Protein AF-A0A7K3IZE4-F1 (afdb_monomer_lite)

Secondary structure (DSSP, 8-state):
---SS------SSHHHHHHHHTTSS--------HHHHHHHHHT--S---TT--S-HHHHHHHHHHHHHT--------

Sequence (77 aa):
AVVGGIDVYGMETLADVVGFFNGMKKFDPVKVDLLDLFNSEANKYEVDFSDVRGQENVKRALEVAAAGHHNLIMVGP

Structure (mmCIF, N/CA/C/O backbone):
data_AF-A0A7K3IZE4-F1
#
_entry.id   AF-A0A7K3IZE4-F1
#
loop_
_atom_site.group_PDB
_atom_site.id
_atom_site.type_symbol
_atom_site.label_atom_id
_atom_site.label_alt_id
_atom_site.label_comp_id
_atom_site.label_asym_id
_atom_site.label_entity_id
_atom_site.label_seq_id
_atom_site.pdbx_PDB_ins_code
_atom_site.Cartn_x
_atom_site.Cartn_y
_atom_site.Cartn_z
_atom_site.occupancy
_atom_site.B_iso_or_equiv
_atom_site.auth_seq_id
_atom_site.auth_comp_id
_atom_site.auth_asym_id
_atom_site.auth_atom_id
_atom_site.pdbx_PDB_model_num
ATOM 1 N N . ALA A 1 1 ? -1.522 3.339 10.198 1.00 49.41 1 ALA A N 1
ATOM 2 C CA . ALA A 1 1 ? -0.669 4.280 10.955 1.00 49.41 1 ALA A CA 1
ATOM 3 C C . ALA A 1 1 ? 0.788 3.900 10.712 1.00 49.41 1 ALA A C 1
ATOM 5 O O . ALA A 1 1 ? 1.095 2.724 10.806 1.00 49.41 1 ALA A O 1
ATOM 6 N N . VAL A 1 2 ? 1.659 4.850 10.359 1.00 51.00 2 VAL A N 1
ATOM 7 C CA . VAL A 1 2 ? 3.090 4.617 10.030 1.00 51.00 2 VAL A CA 1
ATOM 8 C C . VAL A 1 2 ? 3.980 4.860 11.268 1.00 51.00 2 VAL A C 1
ATOM 10 O O . VAL A 1 2 ? 5.129 5.266 11.173 1.00 51.00 2 VAL A O 1
ATOM 13 N N . VAL A 1 3 ? 3.429 4.670 12.470 1.00 54.75 3 VAL A N 1
ATOM 14 C CA . VAL A 1 3 ? 4.117 4.898 13.749 1.00 54.75 3 VAL A CA 1
ATOM 15 C C . VAL A 1 3 ? 3.933 3.646 14.599 1.00 54.75 3 VAL A C 1
ATOM 17 O O . VAL A 1 3 ? 2.801 3.245 14.864 1.00 54.75 3 VAL A O 1
ATOM 20 N N . GLY A 1 4 ? 5.039 3.000 14.970 1.00 62.44 4 GLY A N 1
ATOM 21 C CA . GLY A 1 4 ? 5.029 1.831 15.849 1.00 62.44 4 GLY A CA 1
ATOM 22 C C . GLY A 1 4 ? 4.785 2.211 17.313 1.00 62.44 4 GLY A C 1
ATOM 23 O O . GLY A 1 4 ? 5.089 3.328 17.726 1.00 62.44 4 GLY A O 1
ATOM 24 N N . GLY A 1 5 ? 4.259 1.269 18.100 1.00 69.94 5 GLY A N 1
ATOM 25 C CA . GLY A 1 5 ? 4.085 1.426 19.552 1.00 69.94 5 GLY A CA 1
ATOM 26 C C . GLY A 1 5 ? 2.785 2.104 19.996 1.00 69.94 5 GLY A C 1
AT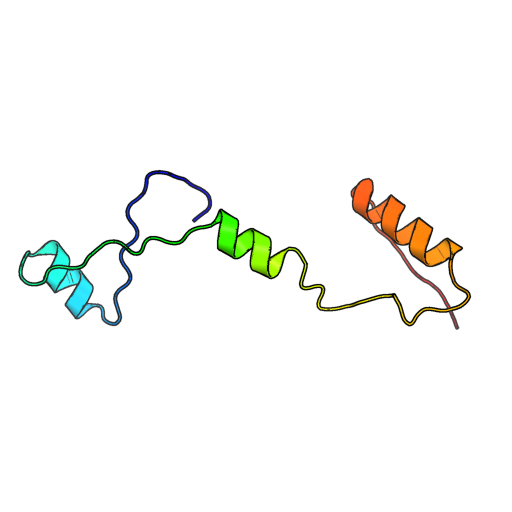OM 27 O O . GLY A 1 5 ? 2.702 2.549 21.136 1.00 69.94 5 GLY A O 1
ATOM 28 N N . ILE A 1 6 ? 1.785 2.194 19.116 1.00 79.44 6 ILE A N 1
ATOM 29 C CA . ILE A 1 6 ? 0.459 2.727 19.445 1.00 79.44 6 ILE A CA 1
ATOM 30 C C . ILE A 1 6 ? -0.553 1.585 19.389 1.00 79.44 6 ILE A C 1
ATOM 32 O O . ILE A 1 6 ? -0.632 0.875 18.385 1.00 79.44 6 ILE A O 1
ATOM 36 N N . ASP A 1 7 ? -1.350 1.443 20.444 1.00 84.75 7 ASP A N 1
ATOM 37 C CA . ASP A 1 7 ? -2.490 0.533 20.456 1.00 84.75 7 ASP A CA 1
ATOM 38 C C . ASP A 1 7 ? -3.637 1.125 19.627 1.00 84.75 7 ASP A C 1
ATOM 40 O O . ASP A 1 7 ? -4.133 2.220 19.906 1.00 84.75 7 ASP A O 1
ATOM 44 N N . VAL A 1 8 ? -4.062 0.404 18.589 1.00 86.06 8 VAL A N 1
ATOM 45 C CA . VAL A 1 8 ? -5.161 0.812 17.705 1.00 86.06 8 VAL A CA 1
ATOM 46 C C . VAL A 1 8 ? -6.409 0.020 18.067 1.00 86.06 8 VAL A C 1
ATOM 48 O O . VAL A 1 8 ? -6.381 -1.203 18.058 1.00 86.06 8 VAL A O 1
ATOM 51 N N . TYR A 1 9 ? -7.523 0.698 18.330 1.00 89.12 9 TYR A N 1
ATOM 52 C CA . TYR A 1 9 ? -8.800 0.059 18.654 1.00 89.12 9 TYR A CA 1
ATOM 53 C C . TYR A 1 9 ? -9.825 0.371 17.562 1.00 89.12 9 TYR A C 1
ATOM 55 O O . TYR A 1 9 ? -10.163 1.533 17.338 1.00 89.12 9 TYR A O 1
ATOM 63 N N . GLY A 1 10 ? -10.304 -0.661 16.865 1.00 87.31 10 GLY A N 1
ATOM 64 C CA . GLY A 1 10 ? -11.390 -0.537 15.892 1.00 87.31 10 GLY A CA 1
ATOM 65 C C . GLY A 1 10 ? -12.751 -0.601 16.584 1.00 87.31 10 GLY A C 1
ATOM 66 O O . GLY A 1 10 ? -12.956 -1.454 17.441 1.00 87.31 10 GLY A O 1
ATOM 67 N N . MET A 1 11 ? -13.671 0.295 16.219 1.00 91.44 11 MET A N 1
ATOM 68 C CA . MET A 1 11 ? -15.021 0.383 16.790 1.00 91.44 11 MET A CA 1
ATOM 69 C C . MET A 1 11 ? -16.039 0.538 15.659 1.00 91.44 11 MET A C 1
ATOM 71 O O . MET A 1 11 ? -15.797 1.303 14.727 1.00 91.44 11 MET A O 1
ATOM 75 N N . GLU A 1 12 ? -17.175 -0.155 15.743 1.00 91.12 12 GLU A N 1
ATOM 76 C CA . GLU A 1 12 ? -18.235 -0.064 14.727 1.00 91.12 12 GLU A CA 1
ATOM 77 C C . GLU A 1 12 ? -19.130 1.162 14.934 1.00 91.12 12 GLU A C 1
ATOM 79 O O . GLU A 1 12 ? -19.585 1.775 13.969 1.00 91.12 12 GLU A O 1
ATOM 84 N N . THR A 1 13 ? -19.377 1.547 16.192 1.00 94.50 13 THR A N 1
ATOM 85 C CA . THR A 1 13 ? -20.280 2.654 16.527 1.00 94.50 13 THR A CA 1
ATOM 86 C C . THR A 1 13 ? -19.674 3.630 17.529 1.00 94.50 13 THR A C 1
ATOM 88 O O . THR A 1 13 ? -18.807 3.290 18.334 1.00 94.50 13 THR A O 1
ATOM 91 N N . LEU A 1 14 ? -20.184 4.866 17.549 1.00 93.12 14 LEU A N 1
ATOM 92 C CA . LEU A 1 14 ? -19.777 5.858 18.550 1.00 93.12 14 LEU A CA 1
ATOM 93 C C . LEU A 1 14 ? -20.126 5.413 19.982 1.00 93.12 14 LEU A C 1
ATOM 95 O O . LEU A 1 14 ? -19.404 5.734 20.924 1.00 93.12 14 LEU A O 1
ATOM 99 N N . ALA A 1 15 ? -21.207 4.647 20.155 1.00 93.56 15 ALA A N 1
ATOM 100 C CA . ALA A 1 15 ? -21.587 4.100 21.454 1.00 93.56 15 ALA A CA 1
ATOM 101 C C . ALA A 1 15 ? -20.525 3.132 22.003 1.00 93.56 15 ALA A C 1
ATOM 103 O O . ALA A 1 15 ? -20.292 3.108 23.211 1.00 93.56 15 ALA A O 1
ATOM 104 N N . ASP A 1 16 ? -19.843 2.385 21.130 1.00 92.75 16 ASP A N 1
ATOM 105 C CA . ASP A 1 16 ? -18.747 1.493 21.517 1.00 92.75 16 ASP A CA 1
ATOM 106 C C . ASP A 1 16 ? -17.527 2.271 22.011 1.00 92.75 16 ASP A C 1
ATOM 108 O O . ASP A 1 16 ? -16.953 1.912 23.039 1.00 92.75 16 ASP A O 1
ATOM 112 N N . VAL A 1 17 ? -17.214 3.402 21.369 1.00 92.50 17 VAL A N 1
ATOM 113 C CA . VAL A 1 17 ? -16.162 4.327 21.821 1.00 92.50 17 VAL A CA 1
ATOM 114 C C . VAL A 1 17 ? -16.477 4.848 23.226 1.00 92.50 17 VAL A C 1
ATOM 116 O O . VAL A 1 17 ? -15.640 4.779 24.127 1.00 92.50 17 VAL A O 1
ATOM 119 N N . VAL A 1 18 ? -17.704 5.328 23.445 1.00 93.88 18 VAL A N 1
ATOM 120 C CA . VAL A 1 18 ? -18.143 5.833 24.757 1.00 93.88 18 VAL A CA 1
ATOM 121 C C . VAL A 1 18 ? -18.138 4.717 25.809 1.00 93.88 18 VAL A C 1
ATOM 123 O O . VAL A 1 18 ? -17.739 4.942 26.952 1.00 93.88 18 VAL A O 1
ATOM 126 N N . GLY A 1 19 ? -18.552 3.503 25.438 1.00 93.62 19 GLY A N 1
ATOM 127 C CA . GLY A 1 19 ? -18.529 2.331 26.311 1.00 93.62 19 GLY A CA 1
ATOM 128 C C . GLY A 1 19 ? -17.117 1.907 26.717 1.00 93.62 19 GLY A C 1
ATOM 129 O O . GLY A 1 19 ? -16.905 1.545 27.875 1.00 93.62 19 GLY A O 1
ATOM 130 N N . PHE A 1 20 ? -16.160 2.001 25.795 1.00 93.56 20 PHE A N 1
ATOM 131 C CA . PHE A 1 20 ? -14.749 1.720 26.041 1.00 93.56 20 PHE A CA 1
ATOM 132 C C . PHE A 1 20 ? -14.131 2.715 27.030 1.00 93.56 20 PHE A C 1
ATOM 134 O O . PHE A 1 20 ? -13.580 2.301 28.050 1.00 93.56 20 PHE A O 1
ATOM 141 N N . PHE A 1 21 ? -14.297 4.022 26.798 1.00 92.44 21 PHE A N 1
ATOM 142 C CA . PHE A 1 21 ? -13.737 5.051 27.687 1.00 92.44 21 PHE A CA 1
ATOM 143 C C . PHE A 1 21 ? -14.351 5.043 29.091 1.00 92.44 21 PHE A C 1
ATOM 145 O O . PHE A 1 21 ? -13.669 5.370 30.059 1.00 92.44 21 PHE A O 1
ATOM 152 N N . ASN A 1 22 ? -15.613 4.631 29.217 1.00 93.75 22 ASN A N 1
ATOM 153 C CA . ASN A 1 22 ? -16.293 4.516 30.508 1.00 93.75 22 ASN A CA 1
ATOM 154 C C . ASN A 1 22 ? -16.081 3.156 31.203 1.00 93.75 22 ASN A C 1
ATOM 156 O O . ASN A 1 22 ? -16.701 2.900 32.234 1.00 93.75 22 ASN A O 1
ATOM 160 N N . GLY A 1 23 ? -15.259 2.257 30.645 1.00 89.12 23 GLY A N 1
ATOM 161 C CA . GLY A 1 23 ? -14.989 0.936 31.228 1.00 89.12 23 GLY A CA 1
ATOM 162 C C . GLY A 1 23 ? -16.185 -0.026 31.218 1.00 89.12 23 GLY A C 1
ATOM 163 O O . GLY A 1 23 ? -16.152 -1.058 31.885 1.00 89.12 23 GLY A O 1
ATOM 164 N N . MET A 1 24 ? -17.240 0.296 30.465 1.00 86.94 24 MET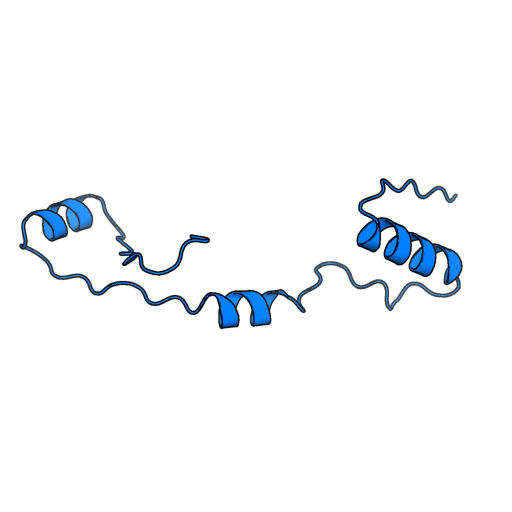 A N 1
ATOM 165 C CA . MET A 1 24 ? -18.453 -0.520 30.348 1.00 86.94 24 MET A CA 1
ATOM 166 C C . MET A 1 24 ? -18.291 -1.666 29.344 1.00 86.94 24 MET A C 1
ATOM 168 O O . MET A 1 24 ? -18.988 -2.675 29.436 1.00 86.94 24 MET A O 1
ATOM 172 N N . LYS A 1 25 ? -17.372 -1.519 28.385 1.00 82.81 25 LYS A N 1
ATOM 173 C CA . LYS A 1 25 ? -17.014 -2.546 27.403 1.00 82.81 25 LYS A CA 1
ATOM 174 C C . LYS A 1 25 ? -15.498 -2.643 27.274 1.00 82.81 25 LYS A C 1
ATOM 176 O O . LYS A 1 25 ? -14.805 -1.629 27.282 1.00 82.81 25 LYS A O 1
ATOM 181 N N . LYS A 1 26 ? -14.991 -3.869 27.132 1.00 84.94 26 LYS A N 1
ATOM 182 C CA . LYS A 1 26 ? -13.583 -4.133 26.826 1.00 84.94 26 LYS A CA 1
ATOM 183 C C . LYS A 1 26 ? -13.421 -4.351 25.331 1.00 84.94 26 LYS A C 1
ATOM 185 O O . LYS A 1 26 ? -14.208 -5.076 24.732 1.00 84.94 26 LYS A O 1
ATOM 190 N N . PHE A 1 27 ? -12.385 -3.741 24.779 1.00 87.56 27 PHE A N 1
ATOM 191 C CA . PHE A 1 27 ? -11.945 -3.948 23.412 1.00 87.56 27 PHE A CA 1
ATOM 192 C C . PHE A 1 27 ? -10.469 -4.291 23.459 1.00 87.56 27 PHE A C 1
ATOM 194 O O . PHE A 1 27 ? -9.725 -3.684 24.229 1.00 87.56 27 PHE A O 1
ATOM 201 N N . ASP A 1 28 ? -10.070 -5.268 22.657 1.00 87.12 28 ASP A N 1
ATOM 202 C CA . ASP A 1 28 ? -8.670 -5.613 22.485 1.00 87.12 28 ASP A CA 1
ATOM 203 C C . ASP A 1 28 ? -8.085 -4.797 21.326 1.00 87.12 28 ASP A C 1
ATOM 205 O O . ASP A 1 28 ? -8.777 -4.554 20.330 1.00 87.12 28 ASP A O 1
ATOM 209 N N . PRO A 1 29 ? -6.824 -4.351 21.436 1.00 86.31 29 PRO A N 1
ATOM 210 C CA . PRO A 1 29 ? -6.185 -3.614 20.365 1.00 86.31 29 PRO A CA 1
ATOM 211 C C . PRO A 1 29 ? -6.017 -4.507 19.135 1.00 86.31 29 PRO A C 1
ATOM 213 O O . PRO A 1 29 ? -5.577 -5.659 19.212 1.00 86.31 29 PRO A O 1
ATOM 216 N N . VAL A 1 30 ? -6.335 -3.942 17.978 1.00 84.81 30 VAL A N 1
ATOM 217 C CA . VAL A 1 30 ? -6.127 -4.568 16.681 1.00 84.81 30 VAL A CA 1
ATOM 218 C C . VAL A 1 30 ? -4.631 -4.590 16.407 1.00 84.81 30 VAL A C 1
ATOM 220 O O . VAL A 1 30 ? -3.993 -3.556 16.199 1.00 84.81 30 VAL A O 1
ATOM 223 N N . LYS A 1 31 ? -4.067 -5.795 16.381 1.00 78.00 31 LYS A N 1
ATOM 224 C CA . LYS A 1 31 ? -2.692 -6.018 15.945 1.00 78.00 31 LYS A CA 1
ATOM 225 C C . LYS A 1 31 ? -2.688 -6.189 14.435 1.00 78.00 31 LYS A C 1
ATOM 227 O O . LYS A 1 31 ? -3.077 -7.236 13.930 1.00 78.00 31 LYS A O 1
ATOM 232 N N . VAL A 1 32 ? -2.260 -5.150 13.729 1.00 72.88 32 VAL A N 1
ATOM 233 C CA . VAL A 1 32 ? -1.985 -5.233 12.294 1.00 72.88 32 VAL A CA 1
ATOM 234 C C . VAL A 1 32 ? -0.488 -5.420 12.123 1.00 72.88 32 VAL A C 1
ATOM 236 O O . VAL A 1 32 ? 0.292 -4.554 12.521 1.00 72.88 32 VAL A O 1
ATOM 239 N N . ASP A 1 33 ? -0.088 -6.541 11.531 1.00 73.00 33 ASP A N 1
ATOM 240 C CA . ASP A 1 33 ? 1.278 -6.701 11.055 1.00 73.00 33 ASP A CA 1
ATOM 241 C C . ASP A 1 33 ? 1.435 -5.880 9.773 1.00 73.00 33 ASP A C 1
ATOM 243 O O . ASP A 1 33 ? 1.031 -6.282 8.683 1.00 73.00 33 ASP A O 1
ATOM 247 N N . LEU A 1 34 ? 1.965 -4.667 9.926 1.00 71.31 34 LEU A N 1
ATOM 248 C CA . LEU A 1 34 ? 2.188 -3.773 8.798 1.00 71.31 34 LEU A CA 1
ATOM 249 C C . LEU A 1 34 ? 3.193 -4.368 7.807 1.00 71.31 34 LEU A C 1
ATOM 251 O O . LEU A 1 34 ? 3.041 -4.132 6.616 1.00 71.31 34 LEU A O 1
ATOM 255 N N . LEU A 1 35 ? 4.190 -5.136 8.265 1.00 70.69 35 LEU A N 1
ATOM 256 C CA . LEU A 1 35 ? 5.174 -5.762 7.378 1.00 70.69 35 LEU A CA 1
ATOM 257 C C . LEU A 1 35 ? 4.503 -6.802 6.483 1.00 70.69 35 LEU A C 1
ATOM 259 O O . LEU A 1 35 ? 4.749 -6.804 5.281 1.00 70.69 35 LEU A O 1
ATOM 263 N N . ASP A 1 36 ? 3.628 -7.635 7.040 1.00 75.31 36 ASP A N 1
ATOM 264 C CA . ASP A 1 36 ? 2.863 -8.615 6.263 1.00 75.31 36 ASP A 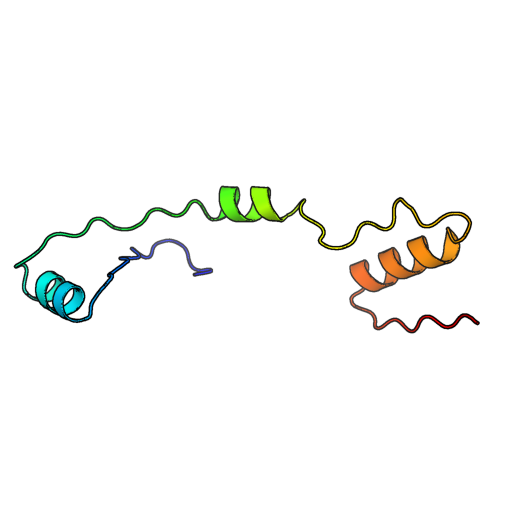CA 1
ATOM 265 C C . ASP A 1 36 ? 1.885 -7.940 5.283 1.00 75.31 36 ASP A C 1
ATOM 267 O O . ASP A 1 36 ? 1.788 -8.312 4.110 1.00 75.31 36 ASP A O 1
ATOM 271 N N . LEU A 1 37 ? 1.226 -6.861 5.719 1.00 72.81 37 LEU A N 1
ATOM 272 C CA . LEU A 1 37 ? 0.328 -6.077 4.868 1.00 72.81 37 LEU A CA 1
ATOM 273 C C . LEU A 1 37 ? 1.077 -5.400 3.705 1.00 72.81 37 LEU A C 1
ATOM 275 O O . LEU A 1 37 ? 0.628 -5.434 2.564 1.00 72.81 37 LEU A O 1
ATOM 279 N N . PHE A 1 38 ? 2.247 -4.814 3.973 1.00 70.62 38 PHE A N 1
ATOM 280 C CA . PHE A 1 38 ? 3.087 -4.244 2.922 1.00 70.62 38 PHE A CA 1
ATOM 281 C C . PHE A 1 38 ? 3.650 -5.331 2.006 1.00 70.62 38 PHE A C 1
ATOM 283 O O . PHE A 1 38 ? 3.645 -5.136 0.799 1.00 70.62 38 PHE A O 1
ATOM 290 N N . ASN A 1 39 ? 4.085 -6.480 2.528 1.00 73.88 39 ASN A N 1
ATOM 291 C CA . ASN A 1 39 ? 4.612 -7.575 1.708 1.00 73.88 39 ASN A CA 1
ATOM 292 C C . ASN A 1 39 ? 3.545 -8.193 0.789 1.00 73.88 39 ASN A C 1
ATOM 294 O O . ASN A 1 39 ? 3.849 -8.547 -0.352 1.00 73.88 39 ASN A O 1
ATOM 298 N N . SER A 1 40 ? 2.305 -8.318 1.268 1.00 72.56 40 SER A N 1
ATOM 299 C CA . SER A 1 40 ? 1.188 -8.865 0.486 1.00 72.56 40 SER A CA 1
ATOM 300 C C . SER A 1 40 ? 0.723 -7.937 -0.642 1.00 72.56 40 SER A C 1
ATOM 302 O O . SER A 1 40 ? 0.251 -8.426 -1.671 1.00 72.56 40 SER A O 1
ATOM 304 N N . GLU A 1 41 ? 0.913 -6.625 -0.495 1.00 67.50 41 GLU A N 1
ATOM 305 C CA . GLU A 1 41 ? 0.564 -5.625 -1.512 1.00 67.50 41 GLU A CA 1
ATOM 306 C C . GLU A 1 41 ? 1.771 -5.157 -2.352 1.00 67.50 41 GLU A C 1
ATOM 308 O O . GLU A 1 41 ? 1.591 -4.703 -3.477 1.00 67.50 41 GLU A O 1
ATOM 313 N N . ALA A 1 42 ? 3.014 -5.328 -1.884 1.00 63.69 42 ALA A N 1
ATOM 314 C CA . ALA A 1 42 ? 4.227 -4.872 -2.582 1.00 63.69 42 ALA A CA 1
ATOM 315 C C . ALA A 1 42 ? 4.439 -5.524 -3.958 1.00 63.69 42 ALA A C 1
ATOM 317 O O . ALA A 1 42 ? 5.085 -4.934 -4.820 1.00 63.69 42 ALA A O 1
ATOM 318 N N . ASN A 1 43 ? 3.895 -6.728 -4.160 1.00 60.03 43 ASN A N 1
ATOM 319 C CA . ASN A 1 43 ? 3.980 -7.467 -5.422 1.00 60.03 43 ASN A CA 1
ATOM 320 C C . ASN A 1 43 ? 2.669 -7.448 -6.226 1.00 60.03 43 ASN A C 1
ATOM 322 O O . ASN A 1 43 ? 2.583 -8.102 -7.267 1.00 60.03 43 ASN A O 1
ATOM 326 N N . LYS A 1 44 ? 1.638 -6.732 -5.759 1.00 64.38 44 LYS A N 1
ATOM 327 C CA . LYS A 1 44 ? 0.409 -6.526 -6.528 1.00 64.38 44 LYS A CA 1
ATOM 328 C C . LYS A 1 44 ? 0.542 -5.246 -7.333 1.00 64.38 44 LYS A C 1
ATOM 330 O O . LYS A 1 44 ? 0.193 -4.158 -6.888 1.00 64.38 44 LYS A O 1
ATOM 335 N N . TYR A 1 45 ? 1.048 -5.395 -8.545 1.00 64.12 45 TYR A N 1
ATOM 336 C CA . TYR A 1 45 ? 1.011 -4.326 -9.527 1.00 64.12 45 TYR A CA 1
ATOM 337 C C . TYR A 1 45 ? -0.352 -4.367 -10.226 1.00 64.12 45 TYR A C 1
ATOM 339 O O . TYR A 1 45 ? -0.692 -5.370 -10.846 1.00 64.12 45 TYR A O 1
ATOM 347 N N . GLU A 1 46 ? -1.144 -3.292 -10.132 1.00 63.00 46 GLU A N 1
ATOM 348 C CA . GLU A 1 46 ? -2.395 -3.165 -10.907 1.00 63.00 46 GLU A CA 1
ATOM 349 C C . GLU A 1 46 ? -2.140 -3.201 -12.422 1.00 63.00 46 GLU A C 1
ATOM 351 O O . GLU A 1 46 ? -3.034 -3.532 -13.199 1.00 63.00 46 GLU A O 1
ATOM 356 N N . VAL A 1 47 ? -0.915 -2.867 -12.843 1.00 62.62 47 VAL A N 1
ATOM 357 C CA . VAL A 1 47 ? -0.489 -2.827 -14.240 1.00 62.62 47 VAL A CA 1
ATOM 358 C C . VAL A 1 47 ? 0.823 -3.591 -14.386 1.00 62.62 47 VAL A C 1
ATOM 360 O O . VAL A 1 47 ? 1.837 -3.210 -13.804 1.00 62.62 47 VAL A O 1
ATOM 363 N N . ASP A 1 48 ? 0.796 -4.653 -15.188 1.00 67.75 48 ASP A N 1
ATOM 364 C CA . ASP A 1 48 ? 1.970 -5.425 -15.592 1.00 67.75 48 ASP A CA 1
ATOM 365 C C . ASP A 1 48 ? 2.310 -5.115 -17.062 1.00 67.75 48 ASP A C 1
ATOM 367 O O . ASP A 1 48 ? 1.457 -5.190 -17.945 1.00 67.75 48 ASP A O 1
ATOM 371 N N . PHE A 1 49 ? 3.567 -4.749 -17.331 1.00 68.56 49 PHE A N 1
ATOM 372 C CA . PHE A 1 49 ? 4.073 -4.454 -18.677 1.00 68.56 49 PHE A CA 1
ATOM 373 C C . PHE A 1 49 ? 4.632 -5.697 -19.397 1.00 68.56 49 PHE A C 1
ATOM 375 O O . PHE A 1 49 ? 5.261 -5.561 -20.452 1.00 68.56 49 PHE A O 1
ATOM 382 N N . SER A 1 50 ? 4.420 -6.901 -18.857 1.00 72.06 50 SER A N 1
ATOM 383 C CA . SER A 1 50 ? 4.875 -8.172 -19.442 1.00 72.06 50 SER A CA 1
ATOM 384 C C . SER A 1 50 ? 4.356 -8.417 -20.866 1.00 72.06 50 SER A C 1
ATOM 386 O O . SER A 1 50 ? 5.083 -8.961 -21.703 1.00 72.06 50 SER A O 1
ATOM 388 N N . ASP A 1 51 ? 3.155 -7.930 -21.184 1.00 72.69 51 ASP A N 1
ATOM 389 C CA . ASP A 1 51 ? 2.553 -8.030 -22.519 1.00 72.69 51 ASP A CA 1
ATOM 390 C C . ASP A 1 51 ? 3.097 -7.001 -23.530 1.00 72.69 51 ASP A C 1
ATOM 392 O O . ASP A 1 51 ? 2.857 -7.120 -24.737 1.00 72.69 51 ASP A O 1
ATOM 396 N N . VAL A 1 52 ? 3.881 -6.009 -23.087 1.00 75.88 52 VAL A N 1
ATOM 397 C CA . VAL A 1 52 ? 4.499 -5.019 -23.979 1.00 75.88 52 VAL A CA 1
ATOM 398 C C . VAL A 1 52 ? 5.706 -5.632 -24.689 1.00 75.88 52 VAL A C 1
ATOM 400 O O . VAL A 1 52 ? 6.806 -5.764 -24.136 1.00 75.88 52 VAL A O 1
ATOM 403 N N . ARG A 1 53 ? 5.499 -5.972 -25.966 1.00 75.75 53 ARG A N 1
ATOM 404 C CA . ARG A 1 53 ? 6.509 -6.563 -26.85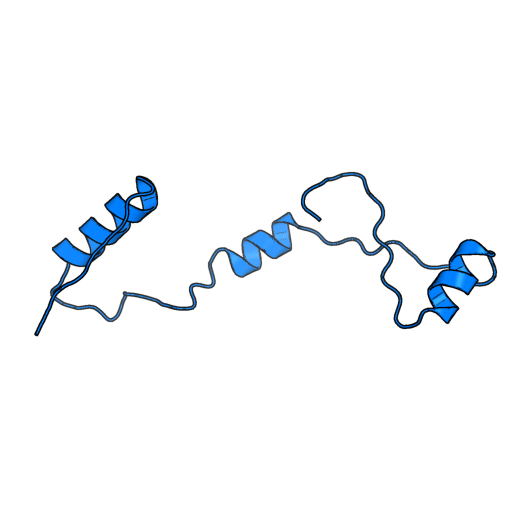4 1.00 75.75 53 ARG A CA 1
ATOM 405 C C . ARG A 1 53 ? 7.097 -5.522 -27.805 1.00 75.75 53 ARG A C 1
ATOM 407 O O . ARG A 1 53 ? 6.376 -4.715 -28.380 1.00 75.75 53 ARG A O 1
ATOM 414 N N . GLY A 1 54 ? 8.415 -5.566 -27.999 1.00 82.38 54 GLY A N 1
ATOM 415 C CA . GLY A 1 54 ? 9.117 -4.738 -28.990 1.00 82.38 54 GLY A CA 1
ATOM 416 C C . GLY A 1 54 ? 9.434 -3.301 -28.557 1.00 82.38 54 GLY A C 1
ATOM 417 O O . GLY A 1 54 ? 10.018 -2.56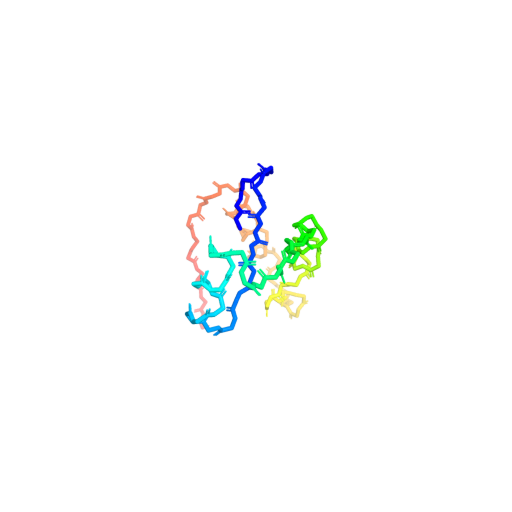3 -29.341 1.00 82.38 54 GLY A O 1
ATOM 418 N N . GLN A 1 55 ? 9.109 -2.911 -27.319 1.00 85.81 55 GLN A N 1
ATOM 419 C CA . GLN A 1 55 ? 9.356 -1.568 -26.767 1.00 85.81 55 GLN A CA 1
ATOM 420 C C . GLN A 1 55 ? 10.329 -1.606 -25.574 1.00 85.81 55 GLN A C 1
ATOM 422 O O . GLN A 1 55 ? 10.113 -0.974 -24.541 1.00 85.81 55 GLN A O 1
ATOM 427 N N . GLU A 1 56 ? 11.419 -2.367 -25.696 1.00 85.31 56 GLU A N 1
ATOM 428 C CA . GLU A 1 56 ? 12.394 -2.566 -24.607 1.00 85.31 56 GLU A CA 1
ATOM 429 C C . GLU A 1 56 ? 13.029 -1.252 -24.123 1.00 85.31 56 GLU A C 1
ATOM 431 O O . GLU A 1 56 ? 13.214 -1.045 -22.924 1.00 85.31 56 GLU A O 1
ATOM 436 N N . ASN A 1 57 ? 13.284 -0.314 -25.041 1.00 85.19 57 ASN A N 1
ATOM 437 C CA . ASN A 1 57 ? 13.832 0.999 -24.694 1.00 85.19 57 ASN A CA 1
ATOM 438 C C . ASN A 1 57 ? 12.852 1.844 -23.863 1.00 85.19 57 ASN A C 1
ATOM 440 O O . ASN A 1 57 ? 13.289 2.600 -22.998 1.00 85.19 57 ASN A O 1
ATOM 444 N N . VAL A 1 58 ? 11.541 1.703 -24.091 1.00 87.44 58 VAL A N 1
ATOM 445 C CA . VAL A 1 58 ? 10.505 2.422 -23.329 1.00 87.44 58 VAL A CA 1
ATOM 446 C C . VAL A 1 58 ? 10.392 1.849 -21.920 1.00 87.44 58 VAL A C 1
ATOM 448 O O . VAL A 1 58 ? 10.394 2.616 -20.960 1.00 87.44 58 VAL A O 1
ATOM 451 N N . LYS A 1 59 ? 10.378 0.515 -21.781 1.00 85.50 59 LYS A N 1
ATOM 452 C CA . LYS A 1 59 ? 10.372 -0.152 -20.466 1.00 85.50 59 LYS A CA 1
ATOM 453 C C . LYS A 1 59 ? 11.578 0.274 -19.629 1.00 85.50 59 LYS A C 1
ATOM 455 O O . LYS A 1 59 ? 11.412 0.717 -18.497 1.00 85.50 59 LYS A O 1
ATOM 460 N N . ARG A 1 60 ? 12.774 0.276 -20.226 1.00 85.38 60 ARG A N 1
ATOM 461 C CA . ARG A 1 60 ? 13.986 0.741 -19.543 1.00 85.38 60 ARG A CA 1
ATOM 462 C C . ARG A 1 60 ? 13.941 2.230 -19.182 1.00 85.38 60 ARG A C 1
ATOM 464 O O . ARG A 1 60 ? 14.409 2.610 -18.114 1.00 85.38 60 ARG A O 1
ATOM 471 N N . ALA A 1 61 ? 13.390 3.086 -20.044 1.00 88.50 61 ALA A N 1
ATOM 472 C CA . ALA A 1 61 ? 13.222 4.506 -19.725 1.00 88.50 61 ALA A CA 1
ATOM 473 C C . ALA A 1 61 ? 12.266 4.720 -18.536 1.00 88.50 61 ALA A C 1
ATOM 475 O O . ALA A 1 61 ? 12.525 5.579 -17.693 1.00 88.50 61 ALA A O 1
ATOM 476 N N . LEU A 1 62 ? 11.208 3.910 -18.443 1.00 88.69 62 LEU A N 1
ATOM 477 C CA . LEU A 1 62 ? 10.249 3.925 -17.338 1.00 88.69 62 LEU A CA 1
ATOM 478 C C . LEU A 1 62 ? 10.908 3.510 -16.013 1.00 88.69 62 LEU A C 1
ATOM 480 O O . LEU A 1 62 ? 10.748 4.207 -15.012 1.00 88.69 62 LEU A O 1
ATOM 484 N N . GLU A 1 63 ? 11.722 2.450 -16.023 1.00 86.44 63 GLU A N 1
ATOM 485 C CA . GLU A 1 63 ? 12.507 2.015 -14.857 1.00 86.44 63 GLU A CA 1
ATOM 486 C C . GLU A 1 63 ? 13.472 3.105 -14.372 1.00 86.44 63 GLU A C 1
ATOM 488 O O . GLU 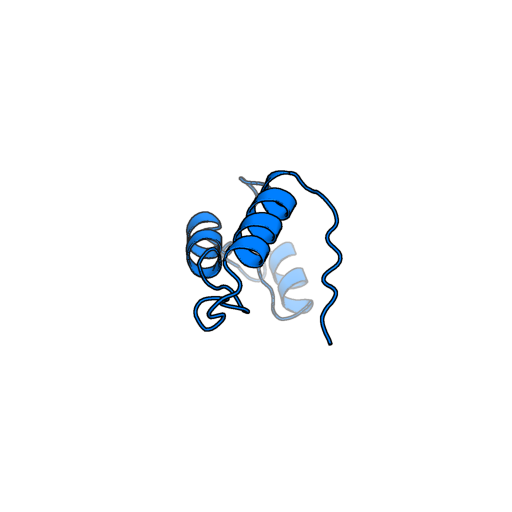A 1 63 ? 13.533 3.407 -13.179 1.00 86.44 63 GLU A O 1
ATOM 493 N N . VAL A 1 64 ? 14.204 3.737 -15.297 1.00 89.19 64 VAL A N 1
ATOM 494 C CA . VAL A 1 64 ? 15.155 4.812 -14.972 1.00 89.19 64 VAL A CA 1
ATOM 495 C C . VAL A 1 64 ? 14.435 6.037 -14.399 1.00 89.19 64 VAL A C 1
ATOM 497 O O . VAL A 1 64 ? 14.916 6.629 -13.432 1.00 89.19 64 VAL A O 1
ATOM 500 N N . ALA A 1 65 ? 13.286 6.417 -14.964 1.00 92.12 65 ALA A N 1
ATOM 501 C CA . ALA A 1 65 ? 12.495 7.538 -14.466 1.00 92.12 65 ALA A CA 1
ATOM 502 C C . ALA A 1 65 ? 11.920 7.260 -13.067 1.00 92.12 65 ALA A C 1
ATOM 504 O O . ALA A 1 65 ? 12.030 8.118 -12.190 1.00 92.12 65 ALA A O 1
ATOM 505 N N . ALA A 1 66 ? 11.386 6.056 -12.834 1.00 88.00 66 ALA A N 1
ATOM 506 C CA . ALA A 1 66 ? 10.857 5.646 -11.535 1.00 88.00 66 ALA A CA 1
ATOM 507 C C . ALA A 1 66 ? 11.952 5.601 -10.455 1.00 88.00 66 ALA A C 1
ATOM 509 O O . ALA A 1 66 ? 11.775 6.165 -9.376 1.00 88.00 66 ALA A O 1
ATOM 510 N N . ALA A 1 67 ? 13.113 5.009 -10.758 1.00 92.88 67 ALA A N 1
ATOM 511 C CA . ALA A 1 67 ? 14.245 4.960 -9.830 1.00 92.88 67 ALA A CA 1
ATOM 512 C C . ALA A 1 67 ? 14.807 6.361 -9.518 1.00 92.88 67 ALA A C 1
ATOM 514 O O . ALA A 1 67 ? 15.208 6.642 -8.388 1.00 92.88 67 ALA A O 1
ATOM 515 N N . GLY A 1 68 ? 14.821 7.247 -10.517 1.00 92.06 68 GLY A N 1
ATOM 516 C CA . GLY A 1 68 ? 15.344 8.608 -10.406 1.00 92.06 68 GLY A CA 1
ATOM 517 C C . GLY A 1 68 ? 14.355 9.656 -9.889 1.00 92.06 68 GLY A C 1
ATOM 518 O O . GLY A 1 68 ? 14.754 10.806 -9.742 1.00 92.06 68 GLY A O 1
ATOM 519 N N . HIS A 1 69 ? 13.092 9.299 -9.620 1.00 91.25 69 HIS A N 1
ATOM 520 C CA . HIS A 1 69 ? 12.015 10.258 -9.317 1.00 91.25 69 HIS A CA 1
ATOM 521 C C . HIS A 1 69 ? 11.861 11.358 -10.390 1.00 91.25 69 HIS A C 1
ATOM 523 O O . HIS A 1 69 ? 11.669 12.537 -10.086 1.00 91.25 69 HIS A O 1
ATOM 529 N N . HIS A 1 70 ? 11.950 10.975 -11.665 1.00 93.19 70 HIS A N 1
ATOM 530 C CA . HIS A 1 70 ? 11.781 11.879 -12.802 1.00 93.19 70 HIS A CA 1
ATOM 531 C C . HIS A 1 70 ? 10.383 11.770 -13.418 1.00 93.19 70 HIS A C 1
ATOM 533 O O . HIS A 1 70 ? 9.770 10.704 -13.437 1.00 93.19 70 HIS A O 1
ATOM 539 N N . ASN A 1 71 ? 9.909 12.874 -13.996 1.00 89.81 71 ASN A N 1
ATOM 540 C CA . ASN A 1 71 ? 8.684 12.875 -14.792 1.00 89.81 71 ASN A CA 1
ATOM 541 C C . ASN A 1 71 ? 8.932 12.241 -16.170 1.00 89.81 71 ASN A C 1
ATOM 543 O O . ASN A 1 71 ? 10.000 12.416 -16.759 1.00 89.81 71 ASN A O 1
ATOM 547 N N . LEU A 1 72 ? 7.921 11.554 -16.702 1.00 88.94 72 LEU A N 1
ATOM 548 C CA . LEU A 1 72 ? 7.962 10.871 -17.995 1.00 88.94 72 LEU A CA 1
ATOM 549 C C . LEU A 1 72 ? 6.828 11.383 -18.894 1.00 88.94 72 LEU A C 1
ATOM 551 O O . LEU A 1 72 ? 5.703 11.569 -18.435 1.00 88.94 72 LEU A O 1
ATOM 555 N N . ILE A 1 73 ? 7.110 11.549 -20.186 1.00 88.81 73 ILE A N 1
ATOM 556 C CA . ILE A 1 73 ? 6.094 11.701 -21.231 1.00 88.81 73 ILE A CA 1
ATOM 557 C C . ILE A 1 73 ? 6.315 10.615 -22.286 1.00 88.81 73 ILE A C 1
ATOM 559 O O . ILE A 1 73 ? 7.418 10.465 -22.809 1.00 88.81 73 ILE A O 1
ATOM 563 N N . MET A 1 74 ? 5.275 9.834 -22.576 1.00 85.81 74 MET A N 1
ATOM 564 C CA . MET A 1 74 ? 5.284 8.829 -23.641 1.00 85.81 74 MET A CA 1
ATOM 565 C C . MET A 1 74 ? 4.508 9.372 -24.837 1.00 85.81 74 MET A C 1
ATOM 567 O O . MET A 1 74 ? 3.388 9.851 -24.676 1.00 85.81 74 MET A O 1
ATOM 571 N N . VAL A 1 75 ? 5.102 9.304 -26.029 1.00 83.56 75 VAL A N 1
ATOM 572 C CA . VAL A 1 75 ? 4.476 9.749 -27.280 1.00 83.56 75 VAL A CA 1
ATOM 573 C C . VAL A 1 75 ? 4.587 8.624 -28.300 1.00 83.56 75 VAL A C 1
ATOM 575 O O . VAL A 1 75 ? 5.687 8.184 -28.629 1.00 83.56 75 VAL A O 1
ATOM 578 N N . GLY A 1 76 ? 3.442 8.172 -28.797 1.00 83.94 76 GLY A N 1
ATOM 579 C CA . GLY A 1 76 ? 3.311 7.235 -29.909 1.00 83.94 76 GLY A CA 1
ATOM 580 C C . GLY A 1 76 ? 2.125 7.646 -30.791 1.00 83.94 76 GLY A C 1
ATOM 581 O O . GLY A 1 76 ? 1.356 8.514 -30.371 1.00 83.94 76 GLY A O 1
ATOM 582 N N . PRO A 1 77 ? 2.004 7.099 -32.012 1.00 62.59 77 PRO A N 1
ATOM 583 C CA . PRO A 1 77 ? 0.773 7.208 -32.794 1.00 62.59 77 PRO A CA 1
ATOM 584 C C . PRO A 1 77 ? -0.413 6.522 -32.104 1.00 62.59 77 PRO A C 1
ATOM 586 O O . PRO A 1 77 ? -0.179 5.561 -31.334 1.00 62.59 77 PRO A O 1
#

pLDDT: mean 80.67, std 11.48, range [49.41, 94.5]

Foldseek 3Di:
DPDPDDFAFDDPDPVVVVCPVVVNDDTHGDDDPVVVVCVVCVPDDPDDCPPPPPPVVVVVVVVVCVVVVHDDDDDDD

Radius of gyration: 22.58 Å; chains: 1; bounding box: 37×22×64 Å